Protein AF-A0A813INZ9-F1 (afdb_monomer_lite)

Secondary structure (DSSP, 8-state):
------------------------------------------------------B-TTS-BS----------S---HHHHHHHHHHTT---------EETTEE-TTPPTT------

Organism: Polarella glacialis (NCBI:txid89957)

InterPro domains:
  IPR020094 Pseudouridine synthase TruA/RsuA/RluB/E/F, N-terminal [G3DSA:3.30.70.580] (104-114)
  IPR042092 Pseudouridine synthase, RsuA/RluB/E/F, catalytic domain [G3DSA:3.30.70.1560] (77-103)

pLDDT: mean 70.44, std 21.17, range [34.44, 94.88]

Sequence (116 aa):
VEMDLSGTRPGVRQARKAAELSEEPQAYDLLDFKNPRVEVPKPAPAPAEDAAEDLDKDGRPAAVSKIRVVVRGPVHSAAVRQMCAQAGLRVYSITRTRVGGIRLGKLGSGQWTVIR

Foldseek 3Di:
DDDDDDDDDDDDDDDDDDDDDDPPDPDDDPDPPPPPPPPPPDPDPDPPDPPVQPQDVVRHRPDDDDDDDDDPDDDDPVVVQVVCVVVVHHDDDDDDQDDVPDGCPPPDPPDDDDDD

Radius of gyration: 34.12 Å; chains: 1; bounding box: 43×64×89 Å

Structure (mmCIF, N/CA/C/O backbone):
data_AF-A0A813INZ9-F1
#
_entry.id   AF-A0A813INZ9-F1
#
loop_
_atom_site.group_PDB
_atom_site.id
_atom_site.type_symbol
_atom_site.label_atom_id
_atom_site.label_alt_id
_atom_site.label_comp_id
_atom_site.label_asym_id
_atom_site.label_entity_id
_atom_site.label_seq_id
_atom_site.pdbx_PDB_ins_code
_atom_site.Cartn_x
_atom_site.Cartn_y
_atom_site.Cartn_z
_atom_site.occupancy
_atom_site.B_iso_or_equiv
_atom_site.auth_seq_id
_atom_site.auth_comp_id
_atom_site.auth_asym_id
_atom_site.auth_atom_id
_atom_site.pdbx_PDB_model_num
ATOM 1 N N . VAL A 1 1 ? 17.253 -17.473 -58.290 1.00 43.97 1 VAL A N 1
ATOM 2 C CA . VAL A 1 1 ? 17.539 -16.644 -59.478 1.00 43.97 1 VAL A CA 1
ATOM 3 C C . VAL A 1 1 ? 17.696 -15.227 -58.972 1.00 43.97 1 VAL A C 1
ATOM 5 O O . VAL A 1 1 ? 16.716 -14.643 -58.527 1.00 43.97 1 VAL A O 1
ATOM 8 N N . GLU A 1 2 ? 18.952 -14.794 -58.871 1.00 34.44 2 GLU A N 1
ATOM 9 C CA . GLU A 1 2 ? 19.370 -13.434 -58.514 1.00 34.44 2 GLU A CA 1
ATOM 10 C C . GLU A 1 2 ? 18.765 -12.411 -59.476 1.00 34.44 2 GLU A C 1
ATOM 12 O O . GLU A 1 2 ? 18.629 -12.690 -60.668 1.00 34.44 2 GLU A O 1
ATOM 17 N N . MET A 1 3 ? 18.437 -11.225 -58.964 1.00 42.75 3 MET A N 1
ATOM 18 C CA . MET A 1 3 ? 18.285 -10.038 -59.795 1.00 42.75 3 MET A CA 1
ATOM 19 C C . MET A 1 3 ? 19.336 -9.013 -59.390 1.00 42.75 3 MET A C 1
ATOM 21 O O . MET A 1 3 ? 19.511 -8.686 -58.218 1.00 42.75 3 MET A O 1
ATOM 25 N N . ASP A 1 4 ? 20.058 -8.622 -60.427 1.00 37.62 4 ASP A N 1
ATOM 26 C CA . ASP A 1 4 ? 21.348 -7.966 -60.476 1.00 37.62 4 ASP A CA 1
ATOM 27 C C . ASP A 1 4 ? 21.242 -6.460 -60.183 1.00 37.62 4 ASP A C 1
ATOM 29 O O . ASP A 1 4 ? 20.307 -5.779 -60.616 1.00 37.62 4 ASP A O 1
ATOM 33 N N . LEU A 1 5 ? 22.228 -5.957 -59.440 1.00 54.19 5 LEU A N 1
ATOM 34 C CA . LEU A 1 5 ? 22.493 -4.551 -59.165 1.00 54.19 5 LEU A CA 1
ATOM 35 C C . LEU A 1 5 ? 23.599 -4.087 -60.122 1.00 54.19 5 LEU A C 1
ATOM 37 O O . LEU A 1 5 ? 24.779 -4.311 -59.867 1.00 54.19 5 LEU A O 1
ATOM 41 N N . SER A 1 6 ? 23.244 -3.347 -61.170 1.00 43.38 6 SER A N 1
ATOM 42 C CA . SER A 1 6 ? 24.204 -2.556 -61.953 1.00 43.38 6 SER A CA 1
ATOM 43 C C . SER A 1 6 ? 23.572 -1.203 -62.284 1.00 43.38 6 SER A C 1
ATOM 45 O O . SER A 1 6 ? 22.473 -1.124 -62.819 1.00 43.38 6 SER A O 1
ATOM 47 N N . GLY A 1 7 ? 24.105 -0.106 -61.745 1.00 40.09 7 GLY A N 1
ATOM 48 C CA . GLY A 1 7 ? 25.118 0.723 -62.413 1.00 40.09 7 GLY A CA 1
ATOM 49 C C . GLY A 1 7 ? 24.418 2.018 -62.870 1.00 40.09 7 GLY A C 1
ATOM 50 O O . GLY A 1 7 ? 23.242 1.994 -63.185 1.00 40.09 7 GLY A O 1
ATOM 51 N N . THR A 1 8 ? 24.964 3.228 -62.902 1.00 41.16 8 THR A N 1
ATOM 52 C CA . THR A 1 8 ? 26.338 3.719 -62.902 1.00 41.16 8 THR A CA 1
ATOM 53 C C . THR A 1 8 ? 26.235 5.249 -62.756 1.00 41.16 8 THR A C 1
ATOM 55 O O . THR A 1 8 ? 25.396 5.876 -63.400 1.00 41.16 8 THR A O 1
ATOM 58 N N . ARG A 1 9 ? 27.071 5.870 -61.911 1.00 47.12 9 ARG A N 1
ATOM 59 C CA . ARG A 1 9 ? 27.285 7.337 -61.888 1.00 47.12 9 ARG A CA 1
ATOM 60 C C . ARG A 1 9 ? 28.072 7.752 -63.139 1.00 47.12 9 ARG A C 1
ATOM 62 O O . ARG A 1 9 ? 28.932 6.981 -63.559 1.00 47.12 9 ARG A O 1
ATOM 69 N N . PRO A 1 10 ? 27.899 8.973 -6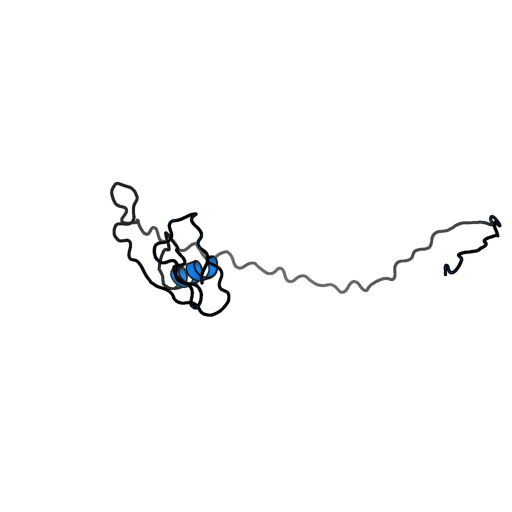3.675 1.00 45.47 10 PRO A N 1
ATOM 70 C CA . PRO A 1 10 ? 28.980 9.953 -63.471 1.00 45.47 10 PRO A CA 1
ATOM 71 C C . PRO A 1 10 ? 28.523 11.428 -63.463 1.00 45.47 10 PRO A C 1
ATOM 73 O O . PRO A 1 10 ? 27.451 11.764 -63.952 1.00 45.47 10 PRO A O 1
ATOM 76 N N . GLY A 1 11 ? 29.392 12.333 -62.988 1.00 34.66 11 GLY A N 1
ATOM 77 C CA . GLY A 1 11 ? 29.336 13.741 -63.408 1.00 34.66 11 GLY A CA 1
ATOM 78 C C . GLY A 1 11 ? 29.762 14.783 -62.379 1.00 34.66 11 GLY A C 1
ATOM 79 O O . GLY A 1 11 ? 28.930 15.523 -61.873 1.00 34.66 11 GLY A O 1
ATOM 80 N N . VAL A 1 12 ? 31.066 14.895 -62.117 1.00 50.06 12 VAL A N 1
ATOM 81 C CA . VAL A 1 12 ? 31.671 16.064 -61.458 1.00 50.06 12 VAL A CA 1
ATOM 82 C C . VAL A 1 12 ? 31.711 17.240 -62.444 1.00 50.06 12 VAL A C 1
ATOM 84 O O . VAL A 1 12 ? 32.329 17.121 -63.501 1.00 50.06 12 VAL A O 1
ATOM 87 N N . ARG A 1 13 ? 31.137 18.397 -62.085 1.00 43.78 13 ARG A N 1
ATOM 88 C CA . ARG A 1 13 ? 31.568 19.714 -62.590 1.00 43.78 13 ARG A CA 1
ATOM 89 C C . ARG A 1 13 ? 31.570 20.725 -61.447 1.00 43.78 13 ARG A C 1
ATOM 91 O O . ARG A 1 13 ? 30.557 20.961 -60.801 1.00 43.78 13 ARG A O 1
ATOM 98 N N . GLN A 1 14 ? 32.751 21.277 -61.197 1.00 42.66 14 GLN A N 1
ATOM 99 C CA . GLN A 1 14 ? 33.030 22.293 -60.192 1.00 42.66 14 GLN A CA 1
ATOM 100 C C . GLN A 1 14 ? 32.627 23.707 -60.647 1.00 42.66 14 GLN A C 1
ATOM 102 O O . GLN A 1 14 ? 32.846 24.089 -61.793 1.00 42.66 14 GLN A O 1
ATOM 107 N N . ALA A 1 15 ? 32.146 24.456 -59.649 1.00 48.84 15 ALA A N 1
ATOM 108 C CA . ALA A 1 15 ? 32.479 25.834 -59.265 1.00 48.84 15 ALA A CA 1
ATOM 109 C C . ALA A 1 15 ? 32.190 27.021 -60.202 1.00 48.84 15 ALA A C 1
ATOM 111 O O . ALA A 1 15 ? 32.923 27.251 -61.158 1.00 48.84 15 ALA A O 1
ATOM 112 N N . ARG A 1 16 ? 31.266 27.887 -59.749 1.00 41.78 16 ARG A N 1
ATOM 113 C CA . ARG A 1 16 ? 31.338 29.370 -59.637 1.00 41.78 16 ARG A CA 1
ATOM 114 C C . ARG A 1 16 ? 30.265 29.779 -58.602 1.00 41.78 16 ARG A C 1
ATOM 116 O O . ARG A 1 16 ? 29.242 29.117 -58.568 1.00 41.78 16 ARG A O 1
ATOM 123 N N . LYS A 1 17 ? 30.310 30.822 -57.776 1.00 37.75 17 LYS A N 1
ATOM 124 C CA . LYS A 1 17 ? 31.262 31.838 -57.294 1.00 37.75 17 LYS A CA 1
ATOM 125 C C . LYS A 1 17 ? 30.374 32.772 -56.435 1.00 37.75 17 LYS A C 1
ATOM 127 O O . LYS A 1 17 ? 29.277 33.054 -56.892 1.00 37.75 17 LYS A O 1
ATOM 132 N N . ALA A 1 18 ? 30.896 33.290 -55.314 1.00 36.22 18 ALA A N 1
ATOM 133 C CA . ALA A 1 18 ? 30.381 34.428 -54.518 1.00 36.22 18 ALA A CA 1
ATOM 134 C C . ALA A 1 18 ? 29.032 34.191 -53.789 1.00 36.22 18 ALA A C 1
ATOM 136 O O . ALA A 1 18 ? 28.068 33.766 -54.401 1.00 36.22 18 ALA A O 1
ATOM 137 N N . ALA A 1 19 ? 28.959 34.225 -52.455 1.00 41.88 19 ALA A N 1
ATOM 138 C CA . ALA A 1 19 ? 29.127 35.340 -51.506 1.00 41.88 19 ALA A CA 1
ATOM 139 C C . ALA A 1 19 ? 27.759 35.907 -51.071 1.00 41.88 19 ALA A C 1
ATOM 141 O O . ALA A 1 19 ? 26.873 36.060 -51.900 1.00 41.88 19 ALA A O 1
ATOM 142 N N . GLU A 1 20 ? 27.679 36.217 -49.771 1.00 41.84 20 GLU A N 1
ATOM 143 C CA . GLU A 1 20 ? 26.642 36.991 -49.058 1.00 41.84 20 GLU A CA 1
ATOM 144 C C . GLU A 1 20 ? 25.322 36.243 -48.787 1.00 41.84 20 GLU A C 1
ATOM 146 O O . GLU A 1 20 ? 24.494 36.031 -49.661 1.00 41.84 20 GLU A O 1
ATOM 151 N N . LEU A 1 21 ? 25.152 35.631 -47.607 1.00 53.06 21 LEU A N 1
ATOM 152 C CA . LEU A 1 21 ? 24.745 36.273 -46.341 1.00 53.06 21 LEU A CA 1
ATOM 153 C C . LEU A 1 21 ? 23.528 37.205 -46.510 1.00 53.06 21 LEU A C 1
ATOM 155 O O . LEU A 1 21 ? 23.657 38.419 -46.591 1.00 53.06 21 LEU A O 1
ATOM 159 N N . SER A 1 22 ? 22.334 36.613 -46.529 1.00 46.03 22 SER A N 1
ATOM 160 C CA . SER A 1 22 ? 21.090 37.269 -46.101 1.00 46.03 22 SER A CA 1
ATOM 161 C C . SER A 1 22 ? 20.101 36.203 -45.623 1.00 46.03 22 SER A C 1
ATOM 163 O O . SER A 1 22 ? 19.091 35.902 -46.248 1.00 46.03 22 SER A O 1
ATOM 165 N N . GLU A 1 23 ? 20.422 35.573 -44.495 1.00 49.84 23 GLU A N 1
ATOM 166 C CA . GLU A 1 23 ? 19.388 34.939 -43.681 1.00 49.84 23 GLU A CA 1
ATOM 167 C C . GLU A 1 23 ? 18.742 36.052 -42.849 1.00 49.84 23 GLU A C 1
ATOM 169 O O . GLU A 1 23 ? 19.209 36.379 -41.762 1.00 49.84 23 GLU A O 1
ATOM 174 N N . GLU A 1 24 ? 17.701 36.688 -43.389 1.00 53.66 24 GLU A N 1
ATOM 175 C CA . GLU A 1 24 ? 16.729 37.414 -42.570 1.00 53.66 24 GLU A CA 1
ATOM 176 C C . GLU A 1 24 ? 15.732 36.382 -42.021 1.00 53.66 24 GLU A C 1
ATOM 178 O O . GLU A 1 24 ? 14.894 35.879 -42.778 1.00 53.66 24 GLU A O 1
ATOM 183 N N . PRO A 1 25 ? 15.792 36.007 -40.729 1.00 47.31 25 PRO A N 1
ATOM 184 C CA . PRO A 1 25 ? 14.705 35.256 -40.137 1.00 47.31 25 PRO A CA 1
ATOM 185 C C . PRO A 1 25 ? 13.494 36.182 -40.054 1.00 47.31 25 PRO A C 1
ATOM 187 O O . PRO A 1 25 ? 13.556 37.273 -39.488 1.00 47.31 25 PRO A O 1
ATOM 190 N N . GLN A 1 26 ? 12.398 35.722 -40.653 1.00 51.44 26 GLN A N 1
ATOM 191 C CA . GLN A 1 26 ? 11.097 36.372 -40.622 1.00 51.44 26 GLN A CA 1
ATOM 192 C C . GLN A 1 26 ? 10.787 36.863 -39.205 1.00 51.44 26 GLN A C 1
ATOM 194 O O . GLN A 1 26 ? 10.820 36.090 -38.246 1.00 51.44 26 GLN A O 1
ATOM 199 N N . ALA A 1 27 ? 10.518 38.163 -39.097 1.00 46.56 27 ALA A N 1
ATOM 200 C CA . ALA A 1 27 ? 10.034 38.796 -37.888 1.00 46.56 27 ALA A CA 1
ATOM 201 C C . ALA A 1 27 ? 8.727 38.114 -37.469 1.00 46.56 27 ALA A C 1
ATOM 203 O O . ALA A 1 27 ? 7.675 38.326 -38.067 1.00 46.56 27 ALA A O 1
ATOM 204 N N . TYR A 1 28 ? 8.812 37.256 -36.458 1.00 50.03 28 TYR A N 1
ATOM 205 C CA . TYR A 1 28 ? 7.646 36.833 -35.707 1.00 50.03 28 TYR A CA 1
ATOM 206 C C . TYR A 1 28 ? 7.301 37.979 -34.765 1.00 50.03 28 TYR A C 1
ATOM 208 O O . TYR A 1 28 ? 8.125 38.374 -33.938 1.00 50.03 28 TYR A O 1
ATOM 216 N N . ASP A 1 29 ? 6.102 38.528 -34.948 1.00 50.41 29 ASP A N 1
ATOM 217 C CA . ASP A 1 29 ? 5.548 39.608 -34.146 1.00 50.41 29 ASP A CA 1
ATOM 218 C C . ASP A 1 29 ? 5.731 39.328 -32.653 1.00 50.41 29 ASP A C 1
ATOM 220 O O . ASP A 1 29 ? 5.191 38.368 -32.091 1.00 50.41 29 ASP A O 1
ATOM 224 N N . LEU A 1 30 ? 6.505 40.206 -32.016 1.00 56.50 30 LEU A N 1
ATOM 225 C CA . LEU A 1 30 ? 6.652 40.305 -30.575 1.00 56.50 30 LEU A CA 1
ATOM 226 C C . LEU A 1 30 ? 5.305 40.770 -30.003 1.00 56.50 30 LEU A C 1
ATOM 228 O O . LEU A 1 30 ? 5.086 41.947 -29.727 1.00 56.50 30 LEU A O 1
ATOM 232 N N . LEU A 1 31 ? 4.362 39.843 -29.854 1.00 59.09 31 LEU A N 1
ATOM 233 C CA . LEU A 1 31 ? 3.213 40.074 -28.997 1.00 59.09 31 LEU A CA 1
ATOM 234 C C . LEU A 1 31 ? 3.730 40.094 -27.562 1.00 59.09 31 LEU A C 1
ATOM 236 O O . LEU A 1 31 ? 4.179 39.074 -27.036 1.00 59.09 31 LEU A O 1
ATOM 240 N N . ASP A 1 32 ? 3.673 41.284 -26.964 1.00 58.94 32 ASP A N 1
ATOM 241 C CA . ASP A 1 32 ? 3.860 41.566 -25.546 1.00 58.94 32 ASP A CA 1
ATOM 242 C C . ASP A 1 32 ? 2.963 40.655 -24.696 1.00 58.94 32 ASP A C 1
ATOM 244 O O . ASP A 1 32 ? 1.895 41.039 -24.206 1.00 58.94 32 ASP A O 1
ATOM 248 N N . PHE A 1 33 ? 3.414 39.425 -24.457 1.00 49.25 33 PHE A N 1
ATOM 249 C CA . PHE A 1 33 ? 2.958 38.638 -23.327 1.00 49.25 33 PHE A CA 1
ATOM 250 C C . PHE A 1 33 ? 3.544 39.291 -22.086 1.00 49.25 33 PHE A C 1
ATOM 252 O O . PHE A 1 33 ? 4.564 38.875 -21.535 1.00 49.25 33 PHE A O 1
ATOM 259 N N . LYS A 1 34 ? 2.865 40.351 -21.647 1.00 51.91 34 LYS A N 1
ATOM 260 C CA . LYS A 1 34 ? 2.924 40.846 -20.283 1.00 51.91 34 LYS A CA 1
ATOM 261 C C . LYS A 1 34 ? 2.635 39.652 -19.395 1.00 51.91 34 LYS A C 1
ATOM 263 O O . LYS A 1 34 ? 1.480 39.299 -19.196 1.00 51.91 34 LYS A O 1
ATOM 268 N N . ASN A 1 35 ? 3.694 38.998 -18.934 1.00 49.62 35 ASN A N 1
ATOM 269 C CA . ASN A 1 35 ? 3.608 37.879 -18.023 1.00 49.62 35 ASN A CA 1
ATOM 270 C C . ASN A 1 35 ? 2.908 38.434 -16.777 1.00 49.62 35 ASN A C 1
ATOM 272 O O . ASN A 1 35 ? 3.516 39.267 -16.090 1.00 49.62 35 ASN A O 1
ATOM 276 N N . PRO A 1 36 ? 1.632 38.097 -16.495 1.00 49.06 36 PRO A N 1
ATOM 277 C CA . PRO A 1 36 ? 1.091 38.444 -15.204 1.00 49.06 36 PRO A CA 1
ATOM 278 C C . PRO A 1 36 ? 1.957 37.645 -14.248 1.00 49.06 36 PRO A C 1
ATOM 280 O O . PRO A 1 36 ? 1.960 36.416 -14.287 1.00 49.06 36 PRO A O 1
ATOM 283 N N . ARG A 1 37 ? 2.789 38.345 -13.474 1.00 49.09 37 ARG A N 1
ATOM 284 C CA . ARG A 1 37 ? 3.524 37.750 -12.369 1.00 49.09 37 ARG A CA 1
ATOM 285 C C . ARG A 1 37 ? 2.467 37.021 -11.557 1.00 49.09 37 ARG A C 1
ATOM 287 O O . ARG A 1 37 ? 1.679 37.662 -10.870 1.00 49.09 37 ARG A O 1
ATOM 294 N N . VAL A 1 38 ? 2.392 35.704 -11.728 1.00 52.12 38 VAL A N 1
ATOM 295 C CA . VAL A 1 38 ? 1.570 34.855 -10.888 1.00 52.12 38 VAL A CA 1
ATOM 296 C C . VAL A 1 38 ? 2.219 35.025 -9.534 1.00 52.12 38 VAL A C 1
ATOM 298 O O . VAL A 1 38 ? 3.309 34.508 -9.283 1.00 52.12 38 VAL A O 1
ATOM 301 N N . GLU A 1 39 ? 1.623 35.881 -8.713 1.00 52.16 39 GLU A N 1
ATOM 302 C CA . GLU A 1 39 ? 1.921 35.920 -7.301 1.00 52.16 39 GLU A CA 1
ATOM 303 C C . GLU A 1 39 ? 1.614 34.516 -6.818 1.00 52.16 39 GLU A C 1
ATOM 305 O O . GLU A 1 39 ? 0.457 34.126 -6.682 1.00 52.16 39 GLU A O 1
ATOM 310 N N . VAL A 1 40 ? 2.667 33.713 -6.673 1.00 63.31 40 VAL A N 1
ATOM 311 C CA . VAL A 1 40 ? 2.583 32.458 -5.949 1.00 63.31 40 VAL A CA 1
ATOM 312 C C . VAL A 1 40 ? 2.002 32.869 -4.603 1.00 63.31 40 VAL A C 1
ATOM 314 O O . VAL A 1 40 ? 2.660 33.648 -3.901 1.00 63.31 40 VAL A O 1
ATOM 317 N N . PRO A 1 41 ? 0.766 32.459 -4.261 1.00 60.03 41 PRO A N 1
ATOM 318 C CA . PRO A 1 41 ? 0.227 32.784 -2.959 1.00 60.03 41 PRO A CA 1
ATOM 319 C C . PRO A 1 41 ? 1.252 32.273 -1.958 1.00 60.03 41 PRO A C 1
ATOM 321 O O . PRO A 1 41 ? 1.683 31.118 -2.044 1.00 60.03 41 PRO A O 1
ATOM 324 N N . LYS A 1 42 ? 1.710 33.180 -1.083 1.00 61.28 42 LYS A N 1
ATOM 325 C CA . LYS A 1 42 ? 2.589 32.874 0.047 1.00 61.28 42 LYS A CA 1
ATOM 326 C C . LYS A 1 42 ? 2.168 31.504 0.576 1.00 61.28 42 LYS A C 1
ATOM 328 O O . LYS A 1 42 ? 0.971 31.358 0.846 1.00 61.28 42 LYS A O 1
ATOM 333 N N . PRO A 1 43 ? 3.075 30.509 0.664 1.00 57.38 43 PRO A N 1
ATOM 334 C CA . PRO A 1 43 ? 2.690 29.208 1.178 1.00 57.38 43 PRO A CA 1
ATOM 335 C C . PRO A 1 43 ? 1.966 29.464 2.491 1.00 57.38 43 PRO A C 1
ATOM 337 O O . PRO A 1 43 ? 2.476 30.199 3.346 1.00 57.38 43 PRO A O 1
ATOM 340 N N . ALA A 1 44 ? 0.729 28.965 2.576 1.00 61.72 44 ALA A N 1
ATOM 341 C CA . ALA A 1 44 ? -0.045 29.001 3.802 1.00 61.72 44 ALA A CA 1
ATOM 342 C C . ALA A 1 44 ? 0.894 28.598 4.947 1.00 61.72 44 ALA A C 1
ATOM 344 O O . ALA A 1 44 ? 1.758 27.739 4.714 1.00 61.72 44 ALA A O 1
ATOM 345 N N . PRO A 1 45 ? 0.799 29.234 6.132 1.00 56.28 45 PRO A N 1
ATOM 346 C CA . PRO A 1 45 ? 1.596 28.795 7.266 1.00 56.28 45 PRO A CA 1
ATOM 347 C C . PRO A 1 45 ? 1.459 27.279 7.333 1.00 56.28 45 PRO A C 1
ATOM 349 O O . PRO A 1 45 ? 0.339 26.761 7.275 1.00 56.28 45 PRO A O 1
ATOM 352 N N . ALA A 1 46 ? 2.603 26.585 7.323 1.00 57.59 46 ALA A N 1
ATOM 353 C CA . ALA A 1 46 ? 2.646 25.156 7.580 1.00 57.59 46 ALA A CA 1
ATOM 354 C C . ALA A 1 46 ? 1.665 24.886 8.724 1.00 57.59 46 ALA A C 1
ATOM 356 O O . ALA A 1 46 ? 1.665 25.691 9.662 1.00 57.59 46 ALA A O 1
ATOM 357 N N . PRO A 1 47 ? 0.794 23.863 8.646 1.00 56.44 47 PRO A N 1
ATOM 358 C CA . PRO A 1 47 ? -0.036 23.541 9.790 1.00 56.44 47 PRO A CA 1
ATOM 359 C C . PRO A 1 47 ? 0.910 23.377 10.978 1.00 56.44 47 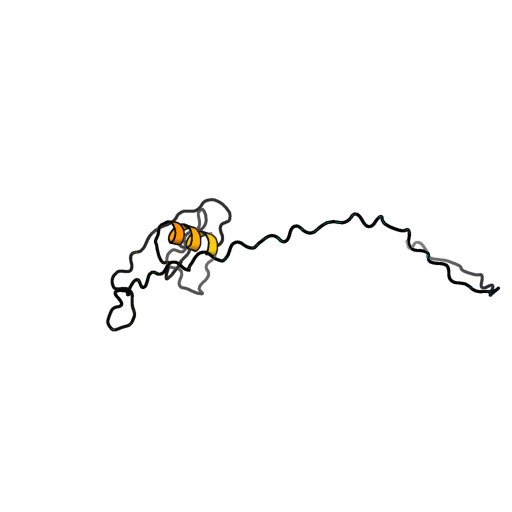PRO A C 1
ATOM 361 O O . PRO A 1 47 ? 1.746 22.473 11.008 1.00 56.44 47 PRO A O 1
ATOM 364 N N . ALA A 1 48 ? 0.852 24.352 11.882 1.00 60.25 48 ALA A N 1
ATOM 365 C CA . ALA A 1 48 ? 1.507 24.304 13.162 1.00 60.25 48 ALA A CA 1
ATOM 366 C C . ALA A 1 48 ? 0.712 23.278 13.950 1.00 60.25 48 ALA A C 1
ATOM 368 O O . ALA A 1 48 ? -0.271 23.606 14.602 1.00 60.25 48 ALA A O 1
ATOM 369 N N . GLU A 1 49 ? 1.096 22.022 13.805 1.00 53.56 49 GLU A N 1
ATOM 370 C CA . GLU A 1 49 ? 0.689 20.976 14.717 1.00 53.56 49 GLU A CA 1
ATOM 371 C C . GLU A 1 49 ? 1.969 20.274 15.141 1.00 53.56 49 GLU A C 1
ATOM 373 O O . GLU A 1 49 ? 2.370 19.241 14.599 1.00 53.56 49 GLU A O 1
ATOM 378 N N . ASP A 1 50 ? 2.597 20.866 16.158 1.00 50.34 50 ASP A N 1
ATOM 379 C CA . ASP A 1 50 ? 3.186 20.123 17.266 1.00 50.34 50 ASP A CA 1
ATOM 380 C C . ASP A 1 50 ? 2.117 19.169 17.836 1.00 50.34 50 ASP A C 1
ATOM 382 O O . ASP A 1 50 ? 1.621 19.323 18.950 1.00 50.34 50 ASP A O 1
ATOM 386 N N . ALA A 1 51 ? 1.715 18.169 17.054 1.00 52.31 51 ALA A N 1
ATOM 387 C CA . ALA A 1 51 ? 1.184 16.948 17.605 1.00 52.31 51 ALA A CA 1
ATOM 388 C C . ALA A 1 51 ? 2.401 16.301 18.250 1.00 52.31 51 ALA A C 1
ATOM 390 O O . ALA A 1 51 ? 3.171 15.617 17.573 1.00 52.31 51 ALA A O 1
ATOM 391 N N . ALA A 1 52 ? 2.624 16.628 19.526 1.00 52.38 52 ALA A N 1
ATOM 392 C CA . ALA A 1 52 ? 3.453 15.835 20.409 1.00 52.38 52 ALA A CA 1
ATOM 393 C C . ALA A 1 52 ? 3.010 14.390 20.188 1.00 52.38 52 ALA A C 1
ATOM 395 O O . ALA A 1 52 ? 1.911 13.999 20.577 1.00 52.38 52 ALA A O 1
ATOM 396 N N . GLU A 1 53 ? 3.787 13.654 19.400 1.00 57.31 53 GLU A N 1
ATOM 397 C CA . GLU A 1 53 ? 3.461 12.275 19.125 1.00 57.31 53 GLU A CA 1
ATOM 398 C C . GLU A 1 53 ? 3.549 11.572 20.479 1.00 57.31 53 GLU A C 1
ATOM 400 O O . GLU A 1 53 ? 4.580 11.662 21.151 1.00 57.31 53 GLU A O 1
ATOM 405 N N . ASP A 1 54 ? 2.466 10.909 20.894 1.00 56.91 54 ASP A N 1
ATOM 406 C CA . ASP A 1 54 ? 2.503 9.915 21.966 1.00 56.91 54 ASP A CA 1
ATOM 407 C C . ASP A 1 54 ? 3.359 8.746 21.464 1.00 56.91 54 ASP A C 1
ATOM 409 O O . ASP A 1 54 ? 2.885 7.708 20.986 1.00 56.91 54 ASP A O 1
ATOM 413 N N . LEU A 1 55 ? 4.663 8.994 21.458 1.00 60.47 55 LEU A N 1
ATOM 414 C CA . LEU A 1 55 ? 5.689 8.025 21.185 1.00 60.47 55 LEU A CA 1
ATOM 415 C C . LEU A 1 55 ? 5.942 7.287 22.485 1.00 60.47 55 LEU A C 1
ATOM 417 O O . LEU A 1 55 ? 6.223 7.884 23.526 1.00 60.47 5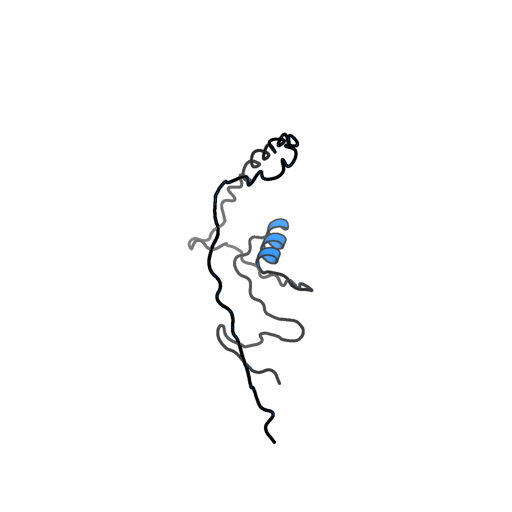5 LEU A O 1
ATOM 421 N N . ASP A 1 56 ? 5.889 5.966 22.408 1.00 63.03 56 ASP A N 1
ATOM 422 C CA . ASP A 1 56 ? 6.431 5.123 23.454 1.00 63.03 56 ASP A CA 1
ATOM 423 C C . ASP A 1 56 ? 7.914 5.457 23.675 1.00 63.03 56 ASP A C 1
ATOM 425 O O . ASP A 1 56 ? 8.579 6.070 22.836 1.00 63.03 56 ASP A O 1
ATOM 429 N N . LYS A 1 57 ? 8.478 4.961 24.779 1.00 67.25 57 LYS A N 1
ATOM 430 C CA . LYS A 1 57 ? 9.904 5.114 25.131 1.00 67.25 57 LYS A CA 1
ATOM 431 C C . LYS A 1 57 ? 10.878 4.706 24.009 1.00 67.25 57 LYS A C 1
ATOM 433 O O . LYS A 1 57 ? 12.026 5.134 24.023 1.00 67.25 57 LYS A O 1
ATOM 438 N N . ASP A 1 58 ? 10.404 3.924 23.038 1.00 74.38 58 ASP A N 1
ATOM 439 C CA . ASP A 1 58 ? 11.148 3.454 21.866 1.00 74.38 58 ASP A CA 1
ATOM 440 C C . ASP A 1 58 ? 10.955 4.318 20.601 1.00 74.38 58 ASP A C 1
ATOM 442 O O . ASP A 1 58 ? 11.378 3.911 19.516 1.00 74.38 58 ASP A O 1
ATOM 446 N N . GLY A 1 59 ? 10.267 5.462 20.680 1.00 66.94 59 GLY A N 1
ATOM 447 C CA . GLY A 1 59 ? 9.966 6.288 19.506 1.00 66.94 59 GLY A CA 1
ATOM 448 C C . GLY A 1 59 ? 8.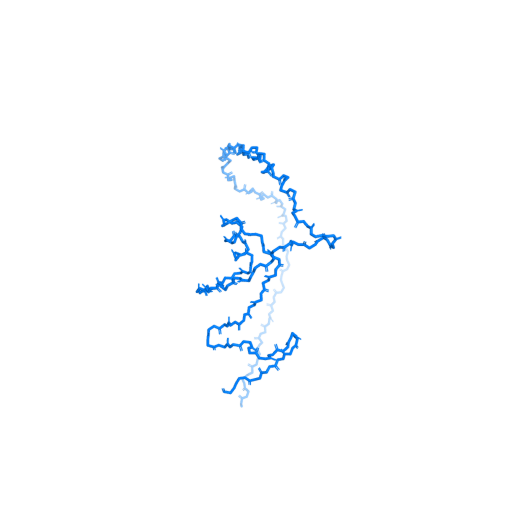932 5.658 18.566 1.00 66.94 59 GLY A C 1
ATOM 449 O O . GLY A 1 59 ? 8.899 5.979 17.378 1.00 66.94 59 GLY A O 1
ATOM 450 N N . ARG A 1 60 ? 8.117 4.718 19.063 1.00 65.38 60 ARG A N 1
ATOM 451 C CA . ARG A 1 60 ? 7.057 4.068 18.282 1.00 65.38 60 ARG A CA 1
ATOM 452 C C . ARG A 1 60 ? 5.708 4.691 18.625 1.00 65.38 60 ARG A C 1
ATOM 454 O O . ARG A 1 60 ? 5.471 4.968 19.793 1.00 65.38 60 ARG A O 1
ATOM 461 N N . PRO A 1 61 ? 4.816 4.880 17.646 1.00 66.50 61 PRO A N 1
ATOM 462 C CA . PRO A 1 61 ? 3.451 5.322 17.919 1.00 66.50 61 PRO A CA 1
ATOM 463 C C . PRO A 1 61 ? 2.724 4.330 18.839 1.00 66.50 61 PRO A C 1
ATOM 465 O O . PRO A 1 61 ? 2.604 3.150 18.491 1.00 66.50 61 PRO A O 1
ATOM 468 N N . ALA A 1 62 ? 2.187 4.831 19.957 1.00 63.88 62 ALA A N 1
ATOM 469 C CA . ALA A 1 62 ? 1.540 4.039 21.011 1.00 63.88 62 ALA A CA 1
ATOM 470 C C . ALA A 1 62 ? 0.344 3.181 20.538 1.00 63.88 62 ALA A C 1
ATOM 472 O O . ALA A 1 62 ? -0.027 2.198 21.179 1.00 63.88 62 ALA A O 1
ATOM 473 N N . ALA A 1 63 ? -0.263 3.508 19.389 1.00 71.38 63 ALA A N 1
ATOM 474 C CA . ALA A 1 63 ? -1.385 2.756 18.828 1.00 71.38 63 ALA A CA 1
ATOM 475 C C . ALA A 1 63 ? -1.325 2.668 17.293 1.00 71.38 63 ALA A C 1
ATOM 477 O O . ALA A 1 63 ? -1.902 3.483 16.572 1.00 71.38 63 ALA A O 1
ATOM 478 N N . VAL A 1 64 ? -0.669 1.629 16.763 1.00 79.25 64 VAL A N 1
ATOM 479 C CA . VAL A 1 64 ? -0.703 1.325 15.320 1.00 79.25 64 VAL A CA 1
ATOM 480 C C . VAL A 1 64 ? -1.867 0.393 15.004 1.00 79.25 64 VAL A C 1
ATOM 482 O O . VAL A 1 64 ? -1.823 -0.804 15.292 1.00 79.25 64 VAL A O 1
ATOM 485 N N . SER A 1 65 ? -2.899 0.922 14.350 1.00 86.25 65 SER A N 1
ATOM 486 C CA . SER A 1 65 ? -4.003 0.124 13.812 1.00 86.25 65 SER A CA 1
ATOM 487 C C . SER A 1 65 ? -3.763 -0.252 12.341 1.00 86.25 65 SER A C 1
ATOM 489 O O . SER A 1 65 ? -3.040 0.419 11.603 1.00 86.25 65 SER A O 1
ATOM 491 N N . LYS A 1 66 ? -4.342 -1.377 11.901 1.00 91.12 66 LYS A N 1
ATOM 492 C CA . LYS A 1 66 ? -4.261 -1.849 10.508 1.00 91.12 66 LYS A CA 1
ATOM 493 C C . LYS A 1 66 ? -5.595 -1.630 9.809 1.00 91.12 66 LYS A C 1
ATOM 495 O O . LYS A 1 66 ? -6.612 -2.155 10.251 1.00 91.12 66 LYS A O 1
ATOM 500 N N . ILE A 1 67 ? -5.569 -0.947 8.669 1.00 92.25 67 ILE A N 1
ATOM 501 C CA . ILE A 1 67 ? -6.752 -0.697 7.838 1.00 92.25 67 ILE A CA 1
ATOM 502 C C . ILE A 1 67 ? -6.590 -1.440 6.509 1.00 92.25 67 ILE A C 1
ATOM 504 O O . ILE A 1 67 ? -5.495 -1.506 5.945 1.00 92.25 67 ILE A O 1
ATOM 508 N N . ARG A 1 68 ? -7.678 -2.025 5.997 1.00 93.25 68 ARG A N 1
ATOM 509 C CA . ARG A 1 68 ? -7.714 -2.613 4.652 1.00 93.25 68 ARG A CA 1
ATOM 510 C C . ARG A 1 68 ? -8.381 -1.641 3.693 1.00 93.25 68 ARG A C 1
ATOM 512 O O . ARG A 1 68 ? -9.555 -1.334 3.850 1.00 93.25 68 ARG A O 1
ATOM 519 N N . VAL A 1 69 ? -7.638 -1.221 2.677 1.00 92.75 69 VAL A N 1
ATOM 520 C CA . VAL A 1 69 ? -8.134 -0.350 1.610 1.00 92.75 69 VAL A CA 1
ATOM 521 C C . VAL A 1 69 ? -8.223 -1.160 0.321 1.00 92.75 69 VAL A C 1
ATOM 523 O O . VAL A 1 69 ? -7.280 -1.865 -0.042 1.00 92.75 69 VAL A O 1
ATOM 526 N N . VAL A 1 70 ? -9.362 -1.074 -0.366 1.00 93.81 70 VAL A N 1
ATOM 527 C CA . VAL A 1 70 ? -9.563 -1.679 -1.687 1.00 93.81 70 VAL A CA 1
ATOM 528 C C . VAL A 1 70 ? -9.712 -0.556 -2.692 1.00 93.81 70 VAL A C 1
ATOM 530 O O . VAL A 1 70 ? -10.622 0.259 -2.587 1.00 93.81 70 VAL A O 1
ATOM 533 N N . VAL A 1 71 ? -8.820 -0.534 -3.674 1.00 94.25 71 VAL A N 1
ATOM 534 C CA . VAL A 1 71 ? -8.805 0.484 -4.720 1.00 94.25 71 VAL A CA 1
ATOM 535 C C . VAL A 1 71 ? -9.045 -0.193 -6.062 1.00 94.25 71 VAL A C 1
ATOM 537 O O . VAL A 1 71 ? -8.511 -1.275 -6.318 1.00 94.25 71 VAL A O 1
ATOM 540 N N . ARG A 1 72 ? -9.884 0.415 -6.903 1.00 93.75 72 ARG A N 1
ATOM 541 C CA . ARG A 1 72 ? -10.163 -0.058 -8.263 1.00 93.75 72 ARG A CA 1
ATOM 542 C C . ARG A 1 72 ? -9.418 0.821 -9.263 1.00 93.75 72 ARG A C 1
ATOM 544 O O . ARG A 1 72 ? -9.415 2.037 -9.120 1.00 93.75 72 ARG A O 1
ATOM 551 N N . GLY A 1 73 ? -8.823 0.196 -10.275 1.00 91.94 73 GLY A N 1
ATOM 552 C CA . GLY A 1 73 ? -8.024 0.884 -11.288 1.00 91.94 73 GLY A CA 1
ATOM 553 C C . GLY A 1 73 ? -6.542 1.041 -10.915 1.00 91.94 73 GLY A C 1
ATOM 554 O O . GLY A 1 73 ? -6.100 0.549 -9.871 1.00 91.94 73 GLY A O 1
ATOM 555 N N . PRO A 1 74 ? -5.753 1.678 -11.795 1.00 91.50 74 PRO A N 1
ATOM 556 C CA . PRO A 1 74 ? -4.337 1.916 -11.563 1.00 91.50 74 PRO A CA 1
ATOM 557 C C . PRO A 1 74 ? -4.164 2.993 -10.492 1.00 91.50 74 PRO A C 1
ATOM 559 O O . PRO A 1 74 ? -4.548 4.141 -10.691 1.00 91.50 74 PRO A O 1
ATOM 562 N N . VAL A 1 75 ? -3.574 2.632 -9.352 1.00 93.25 75 VAL A N 1
ATOM 563 C CA . VAL A 1 75 ? -3.297 3.582 -8.270 1.00 93.25 75 VAL A CA 1
ATOM 564 C C . VAL A 1 75 ? -1.878 3.416 -7.759 1.00 93.25 75 VAL A C 1
ATOM 566 O O . VAL A 1 75 ? -1.431 2.316 -7.427 1.00 93.25 75 VAL A O 1
ATOM 569 N N . HIS A 1 76 ? -1.173 4.543 -7.693 1.00 92.62 76 HIS A N 1
ATOM 570 C CA . HIS A 1 76 ? 0.159 4.621 -7.122 1.00 92.62 76 HIS A CA 1
ATOM 571 C C . HIS A 1 76 ? 0.089 4.620 -5.590 1.00 92.62 76 HIS A C 1
ATOM 573 O O . HIS A 1 76 ? -0.842 5.162 -4.992 1.00 92.62 76 HIS A O 1
ATOM 579 N N . SER A 1 77 ? 1.103 4.061 -4.928 1.00 90.81 77 SER A N 1
ATOM 580 C CA . SER A 1 77 ? 1.166 4.017 -3.459 1.00 90.81 77 SER A CA 1
ATOM 581 C C . SER A 1 77 ? 1.115 5.414 -2.824 1.00 90.81 77 SER A C 1
ATOM 583 O O . SER A 1 77 ? 0.542 5.577 -1.749 1.00 90.81 77 SER A O 1
ATOM 585 N N . ALA A 1 78 ? 1.649 6.430 -3.510 1.00 93.38 78 ALA A N 1
ATOM 586 C CA . ALA A 1 78 ?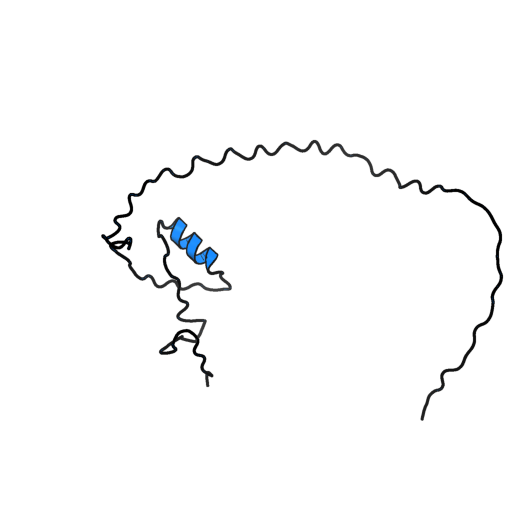 1.591 7.826 -3.075 1.00 93.38 78 ALA A CA 1
ATOM 587 C C . ALA A 1 78 ? 0.152 8.357 -2.962 1.00 93.38 78 ALA A C 1
ATOM 589 O O . ALA A 1 78 ? -0.171 9.020 -1.983 1.00 93.38 78 ALA A O 1
ATOM 590 N N . ALA A 1 79 ? -0.727 8.004 -3.904 1.00 94.31 79 ALA A N 1
ATOM 591 C CA . ALA A 1 79 ? -2.124 8.429 -3.866 1.00 94.31 79 ALA A CA 1
ATOM 592 C C . ALA A 1 79 ? -2.863 7.809 -2.669 1.00 94.31 79 ALA A C 1
ATOM 594 O O . ALA A 1 79 ? -3.645 8.485 -2.012 1.00 94.31 79 ALA A O 1
ATOM 595 N N . VAL A 1 80 ? -2.559 6.553 -2.311 1.00 93.88 80 VAL A N 1
ATOM 596 C CA . VAL A 1 80 ? -3.108 5.929 -1.091 1.00 93.88 80 VAL A CA 1
ATOM 597 C C . VAL A 1 80 ? -2.660 6.682 0.161 1.00 93.88 80 VAL A C 1
ATOM 599 O O . VAL A 1 80 ? -3.479 6.951 1.033 1.00 93.88 80 VAL A O 1
ATOM 602 N N . ARG A 1 81 ? -1.384 7.080 0.235 1.00 94.44 81 ARG A N 1
ATOM 603 C CA . ARG A 1 81 ? -0.870 7.887 1.355 1.00 94.44 81 ARG A CA 1
ATOM 604 C C . ARG A 1 81 ? -1.555 9.248 1.438 1.00 94.44 81 ARG A C 1
ATOM 606 O O . ARG A 1 81 ? -1.913 9.657 2.533 1.00 94.44 81 ARG A O 1
ATOM 613 N N . GLN A 1 82 ? -1.762 9.915 0.304 1.00 94.88 82 GLN A N 1
ATOM 614 C CA . GLN A 1 82 ? -2.459 11.202 0.245 1.00 94.88 82 GLN A CA 1
ATOM 615 C C . GLN A 1 82 ? -3.923 11.078 0.677 1.00 94.88 82 GLN A C 1
ATOM 617 O O . GLN A 1 82 ? -4.370 11.875 1.492 1.00 94.88 82 GLN A O 1
ATOM 622 N N . MET A 1 83 ? -4.645 10.055 0.208 1.00 94.62 83 MET A N 1
ATOM 623 C CA . MET A 1 83 ? -6.024 9.794 0.642 1.00 94.62 83 MET A CA 1
ATOM 624 C C . MET A 1 83 ? -6.104 9.535 2.152 1.00 94.62 83 MET A C 1
ATOM 626 O O . MET A 1 83 ? -6.985 10.061 2.824 1.00 94.62 83 MET A O 1
ATOM 630 N N . CYS A 1 84 ? -5.166 8.762 2.708 1.00 93.62 84 CYS A N 1
ATOM 631 C CA . CYS A 1 84 ? -5.089 8.560 4.154 1.00 93.62 84 CYS A CA 1
ATOM 632 C C . CYS A 1 84 ? -4.766 9.863 4.900 1.00 93.62 84 CYS A C 1
ATOM 634 O O . CYS A 1 84 ? -5.418 10.154 5.896 1.00 93.62 84 CYS A O 1
ATOM 636 N N . ALA A 1 85 ? -3.829 10.671 4.398 1.00 93.75 85 ALA A N 1
ATOM 637 C CA . ALA A 1 85 ? -3.481 11.956 5.000 1.00 93.75 85 ALA A CA 1
ATOM 638 C C . ALA A 1 85 ? -4.663 12.940 4.990 1.00 93.75 85 ALA A C 1
ATOM 640 O O . ALA A 1 85 ? -4.902 13.612 5.986 1.00 93.75 85 ALA A O 1
ATOM 641 N N . GLN A 1 86 ? -5.449 12.972 3.909 1.00 94.88 86 GLN A N 1
ATOM 642 C CA . GLN A 1 86 ? -6.689 13.756 3.827 1.00 94.88 86 GLN A CA 1
ATOM 643 C C . GLN A 1 86 ? -7.742 13.307 4.849 1.00 94.88 86 GLN A C 1
ATOM 645 O O . GLN A 1 86 ? -8.549 14.116 5.290 1.00 94.88 86 GLN A O 1
ATOM 650 N N . ALA A 1 87 ? -7.717 12.035 5.249 1.00 92.69 87 ALA A N 1
ATOM 651 C CA . ALA A 1 87 ? -8.549 11.499 6.322 1.00 92.69 87 ALA A CA 1
ATOM 652 C C . ALA A 1 87 ? -7.934 11.678 7.728 1.00 92.69 87 ALA A C 1
ATOM 654 O O . ALA A 1 87 ? -8.463 11.126 8.690 1.00 92.69 87 ALA A O 1
ATOM 655 N N . GLY A 1 88 ? -6.807 12.392 7.859 1.00 92.38 88 GLY A N 1
ATOM 656 C CA . GLY A 1 88 ? -6.096 12.584 9.130 1.00 92.38 88 GLY A CA 1
ATOM 657 C C . GLY A 1 88 ? -5.280 11.370 9.590 1.00 92.38 88 GLY A C 1
ATOM 658 O O . GLY A 1 88 ? -4.846 11.310 10.737 1.00 92.38 88 GLY A O 1
ATOM 659 N N . LEU A 1 89 ? -5.059 10.381 8.719 1.00 90.75 89 LEU A N 1
ATOM 660 C CA . LEU A 1 89 ? -4.339 9.152 9.048 1.00 90.75 89 LEU A CA 1
ATOM 661 C C . LEU A 1 89 ? -2.881 9.225 8.576 1.00 90.75 89 LEU A C 1
ATOM 663 O O . LEU A 1 89 ? -2.603 9.325 7.377 1.00 90.75 89 LEU A O 1
ATOM 667 N N . ARG A 1 90 ? -1.930 9.078 9.507 1.00 89.88 90 ARG A N 1
ATOM 668 C CA . ARG A 1 90 ? -0.505 8.895 9.181 1.00 89.88 90 ARG A CA 1
ATOM 669 C C . ARG A 1 90 ? -0.223 7.436 8.817 1.00 89.88 90 ARG A C 1
ATOM 671 O O . ARG A 1 90 ? -0.574 6.511 9.544 1.00 89.88 90 ARG A O 1
ATOM 678 N N . VAL A 1 91 ? 0.421 7.217 7.668 1.00 91.88 91 VAL A N 1
ATOM 679 C CA . VAL A 1 91 ? 0.672 5.870 7.127 1.00 91.88 91 VAL A CA 1
ATOM 680 C C . VAL A 1 91 ? 2.131 5.459 7.308 1.00 91.88 91 VAL A C 1
ATOM 682 O O . VAL A 1 91 ? 3.004 5.918 6.570 1.00 91.88 91 VAL A O 1
ATOM 685 N N . TYR A 1 92 ? 2.385 4.512 8.210 1.00 91.56 92 TYR A N 1
ATOM 686 C CA . TYR A 1 92 ? 3.730 3.974 8.460 1.00 91.56 92 TYR A CA 1
ATOM 687 C C . TYR A 1 92 ? 4.170 2.961 7.399 1.00 91.56 92 TYR A C 1
ATOM 689 O O . TYR A 1 92 ? 5.230 3.092 6.789 1.00 91.56 92 TYR A O 1
ATOM 697 N N . SER A 1 93 ? 3.333 1.960 7.121 1.00 90.69 93 SER A N 1
ATOM 698 C CA . SER A 1 93 ? 3.636 0.903 6.155 1.00 90.69 93 SER A CA 1
ATOM 699 C C . SER A 1 93 ? 2.444 0.622 5.251 1.00 90.69 93 SER A C 1
ATOM 701 O O . SER A 1 93 ? 1.288 0.751 5.648 1.00 90.69 93 SER A O 1
ATOM 703 N N . ILE A 1 94 ? 2.739 0.249 4.007 1.00 93.12 94 ILE A N 1
ATOM 704 C CA . ILE A 1 94 ? 1.742 -0.196 3.037 1.00 93.12 94 ILE A CA 1
ATOM 705 C C . ILE A 1 94 ? 2.203 -1.543 2.507 1.00 93.12 94 ILE A C 1
ATOM 707 O O . ILE A 1 94 ? 3.315 -1.673 1.998 1.00 93.12 94 ILE A O 1
ATOM 711 N N . THR A 1 95 ? 1.328 -2.539 2.583 1.00 92.75 95 THR A N 1
ATOM 712 C CA . THR A 1 95 ? 1.572 -3.862 2.011 1.00 92.75 95 THR A CA 1
ATOM 713 C C . THR A 1 95 ? 0.417 -4.227 1.096 1.00 92.75 95 THR A C 1
ATOM 715 O O . THR A 1 95 ? -0.739 -4.287 1.518 1.00 92.75 95 THR A O 1
ATOM 718 N N . ARG A 1 96 ? 0.720 -4.496 -0.175 1.00 93.19 96 ARG A N 1
ATOM 719 C CA . ARG A 1 96 ? -0.282 -4.930 -1.149 1.00 93.19 96 ARG A CA 1
ATOM 720 C C . ARG A 1 96 ? -0.529 -6.428 -0.990 1.00 93.19 96 ARG A C 1
ATOM 722 O O . ARG A 1 96 ? 0.284 -7.245 -1.405 1.00 93.19 96 ARG A O 1
ATOM 729 N N . THR A 1 97 ? -1.655 -6.788 -0.385 1.00 94.12 97 THR A N 1
ATOM 730 C CA . THR A 1 97 ? -1.997 -8.187 -0.062 1.00 94.12 97 THR A CA 1
ATOM 731 C C . THR A 1 97 ? -2.731 -8.921 -1.185 1.00 94.12 97 THR A C 1
ATOM 733 O O . THR A 1 97 ? -2.768 -10.153 -1.196 1.00 94.12 97 THR A O 1
ATOM 736 N N . ARG A 1 98 ? -3.332 -8.186 -2.128 1.00 93.56 98 ARG A N 1
ATOM 737 C CA . ARG A 1 98 ? -4.093 -8.736 -3.255 1.00 93.56 98 ARG A CA 1
ATOM 738 C C . ARG A 1 98 ? -4.035 -7.807 -4.467 1.00 93.56 98 ARG A C 1
ATOM 740 O O . ARG A 1 98 ? -4.053 -6.588 -4.314 1.00 93.56 98 ARG A O 1
ATOM 747 N N . VAL A 1 99 ? -4.014 -8.402 -5.658 1.00 92.75 99 VAL A N 1
ATOM 748 C CA . VAL A 1 99 ? -4.177 -7.723 -6.951 1.00 92.75 99 VAL A CA 1
ATOM 749 C C . VAL A 1 99 ? -5.183 -8.520 -7.773 1.00 92.75 99 VAL A C 1
ATOM 751 O O . VAL A 1 99 ? -4.921 -9.665 -8.134 1.00 92.75 99 VAL A O 1
ATOM 754 N N . GLY A 1 100 ? -6.362 -7.948 -8.026 1.00 91.31 100 GLY A N 1
ATOM 755 C CA . GLY A 1 100 ? -7.453 -8.668 -8.689 1.00 91.31 100 GLY A CA 1
ATOM 756 C C . GLY A 1 100 ? -7.805 -9.975 -7.963 1.00 91.31 100 GLY A C 1
ATOM 757 O O . GLY A 1 100 ? -8.101 -9.975 -6.763 1.00 91.31 100 GLY A O 1
ATOM 758 N N . GLY A 1 101 ? -7.746 -11.100 -8.684 1.00 91.25 101 GLY A N 1
ATOM 759 C CA . GLY A 1 101 ? -7.959 -12.440 -8.122 1.00 91.25 101 GLY A CA 1
ATOM 760 C C . GLY A 1 101 ? -6.794 -12.967 -7.271 1.00 91.25 101 GLY A C 1
ATOM 761 O O . GLY A 1 101 ? -7.009 -13.790 -6.376 1.00 91.25 101 GLY A O 1
ATOM 762 N N . ILE A 1 102 ? -5.585 -12.443 -7.473 1.00 93.25 102 ILE A N 1
ATOM 763 C CA . ILE A 1 102 ? -4.333 -12.985 -6.935 1.00 93.25 102 ILE A CA 1
ATOM 764 C C . ILE A 1 102 ? -4.110 -12.493 -5.502 1.00 93.25 102 ILE A C 1
ATOM 766 O O . ILE A 1 102 ? -4.113 -11.290 -5.242 1.00 93.25 102 ILE A O 1
ATOM 770 N N . ARG A 1 103 ? -3.911 -13.415 -4.553 1.00 92.88 103 ARG A N 1
ATOM 771 C CA . ARG A 1 103 ? -3.596 -13.116 -3.142 1.00 92.88 103 ARG A CA 1
ATOM 772 C C . ARG A 1 103 ? -2.126 -13.402 -2.855 1.00 92.88 103 ARG A C 1
ATOM 774 O O . ARG A 1 103 ? -1.593 -14.379 -3.362 1.00 92.88 103 ARG A O 1
ATOM 781 N N . LEU A 1 104 ? -1.520 -12.611 -1.971 1.00 92.94 104 LEU A N 1
ATOM 782 C CA . LEU A 1 104 ? -0.160 -12.849 -1.480 1.00 92.94 104 LEU A CA 1
ATOM 783 C C . LEU A 1 104 ? -0.060 -14.150 -0.658 1.00 92.94 104 LEU A C 1
ATOM 785 O O . LEU A 1 104 ? 0.936 -14.859 -0.722 1.00 92.94 104 LEU A O 1
ATOM 789 N N . GLY A 1 105 ? -1.117 -14.503 0.083 1.00 89.00 105 GLY A N 1
ATOM 790 C CA . GLY A 1 105 ? -1.187 -15.766 0.821 1.00 89.00 105 GLY A CA 1
ATOM 791 C C . GLY A 1 105 ? -0.075 -15.901 1.865 1.00 89.00 105 GLY A C 1
ATOM 792 O O . GLY A 1 105 ? 0.093 -15.017 2.700 1.00 89.00 105 GLY A O 1
ATOM 793 N N . LYS A 1 106 ? 0.653 -17.023 1.820 1.00 91.44 106 LYS A N 1
ATOM 794 C CA . LYS A 1 106 ? 1.783 -17.344 2.713 1.00 91.44 106 LYS A CA 1
ATOM 795 C C . LYS A 1 106 ? 3.151 -16.992 2.104 1.00 91.44 106 LYS A C 1
ATOM 797 O O . LYS A 1 106 ? 4.167 -17.478 2.587 1.00 91.44 106 LYS A O 1
ATOM 802 N N . LEU A 1 107 ? 3.181 -16.210 1.024 1.00 93.19 107 LEU A N 1
ATOM 803 C CA . LEU A 1 107 ? 4.422 -15.863 0.339 1.00 93.19 107 LEU A CA 1
ATOM 804 C C . LEU A 1 107 ? 5.235 -14.873 1.184 1.00 93.19 107 LEU A C 1
ATOM 806 O O . LEU A 1 107 ? 4.737 -13.800 1.535 1.00 93.19 107 LEU A O 1
ATOM 810 N N . GLY A 1 108 ? 6.475 -15.239 1.513 1.00 91.88 108 GLY A N 1
ATOM 811 C CA . GLY A 1 108 ? 7.398 -14.361 2.227 1.00 91.88 108 GLY A CA 1
ATOM 812 C C . GLY A 1 108 ? 7.858 -13.182 1.367 1.00 91.88 108 GLY A C 1
ATOM 813 O O . GLY A 1 108 ? 7.815 -13.226 0.136 1.00 91.88 108 GLY A O 1
ATOM 814 N N . SER A 1 109 ? 8.337 -12.114 2.007 1.00 92.50 109 SER A N 1
ATOM 815 C CA . SER A 1 109 ? 8.972 -10.999 1.295 1.00 92.50 109 SER A CA 1
ATOM 816 C C . SER A 1 109 ? 10.169 -11.494 0.478 1.00 92.50 109 SER A C 1
ATOM 818 O O . SER A 1 109 ? 11.024 -12.197 1.009 1.00 92.50 109 SER A O 1
ATOM 820 N N . GLY A 1 110 ? 10.235 -11.122 -0.801 1.00 94.88 110 GLY A N 1
ATOM 821 C CA . GLY A 1 110 ? 11.308 -11.536 -1.715 1.00 94.88 110 GLY A CA 1
ATOM 822 C C . GLY A 1 110 ? 11.119 -12.921 -2.344 1.00 94.88 110 GLY A C 1
ATOM 823 O O . GLY A 1 110 ? 11.859 -13.274 -3.258 1.00 94.88 110 GLY A O 1
ATOM 824 N N . GLN A 1 111 ? 10.118 -13.691 -1.914 1.00 94.81 111 GLN A N 1
ATOM 825 C CA . GLN A 1 111 ? 9.764 -14.950 -2.564 1.00 94.81 111 GLN A CA 1
ATOM 826 C C . GLN A 1 111 ? 8.820 -14.711 -3.744 1.00 94.81 111 GLN A C 1
ATOM 828 O O . GLN A 1 111 ? 8.058 -13.744 -3.777 1.00 94.81 111 GLN A O 1
ATOM 833 N N . TRP A 1 112 ? 8.841 -15.633 -4.702 1.00 94.38 112 TRP A N 1
ATOM 834 C CA . TRP A 1 112 ? 7.930 -15.662 -5.840 1.00 94.38 112 TRP A CA 1
ATOM 835 C C . TRP A 1 112 ? 7.352 -17.069 -6.010 1.00 94.38 112 TRP A C 1
ATOM 837 O O . TRP A 1 112 ? 7.935 -18.058 -5.568 1.00 94.38 112 TRP A O 1
ATOM 847 N N . THR A 1 113 ? 6.166 -17.159 -6.605 1.00 93.50 113 THR A N 1
ATOM 848 C CA . THR A 1 113 ? 5.497 -18.431 -6.896 1.00 93.50 113 THR A CA 1
ATOM 849 C C . THR A 1 113 ? 4.746 -18.328 -8.220 1.00 93.50 113 THR A C 1
ATOM 851 O O . THR A 1 113 ? 4.329 -17.237 -8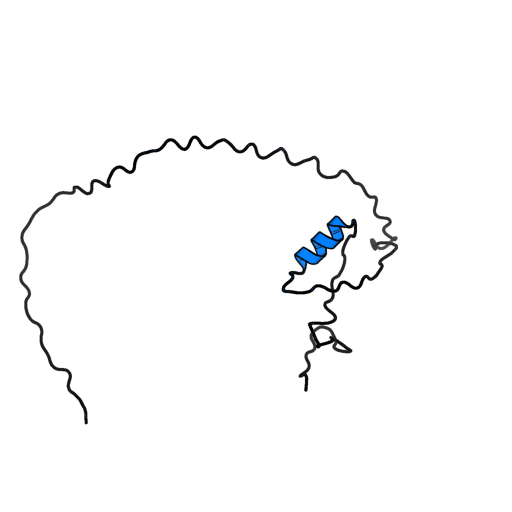.613 1.00 93.50 113 THR A O 1
ATOM 854 N N . VAL A 1 114 ? 4.588 -19.457 -8.912 1.00 93.81 114 VAL A N 1
ATOM 855 C CA . VAL A 1 114 ? 3.834 -19.547 -10.166 1.00 93.81 114 VAL A CA 1
ATOM 856 C C . VAL A 1 114 ? 2.395 -19.929 -9.844 1.00 93.81 114 VAL A C 1
ATOM 858 O O . VAL A 1 114 ? 2.146 -20.915 -9.151 1.00 93.81 114 VAL A O 1
ATOM 861 N N . ILE A 1 115 ? 1.451 -19.142 -10.353 1.00 89.88 115 ILE A N 1
ATOM 862 C CA . ILE A 1 115 ? 0.018 -19.398 -10.201 1.00 89.88 115 ILE A CA 1
ATOM 863 C C . ILE A 1 115 ? -0.388 -20.397 -11.286 1.00 89.88 115 ILE A C 1
ATOM 865 O O . ILE A 1 115 ? -0.094 -20.167 -12.458 1.00 89.88 115 ILE A O 1
ATOM 869 N N . ARG A 1 116 ? -1.014 -21.502 -10.879 1.00 84.75 116 ARG A N 1
ATOM 870 C CA . ARG A 1 116 ? -1.630 -22.484 -11.778 1.00 84.75 116 ARG A CA 1
ATOM 871 C C . ARG A 1 116 ? -3.126 -22.245 -11.889 1.00 84.75 116 ARG A C 1
ATOM 873 O O . ARG A 1 116 ? -3.704 -21.769 -10.884 1.00 84.75 116 ARG A O 1
#